Protein AF-A0A1Q4G4B8-F1 (afdb_monomer_lite)

pLDDT: mean 76.74, std 15.45, range [32.94, 90.69]

Sequence (91 aa):
MSLENNLNTDRQIKVGTVKWTAIQSVSTGMAHGVHFVFLKLHNPENYIQQFAPQVQQHLLENGIAISADQLSLDFNELKNLIESYYQRYQQ

Secondary structure (DSSP, 8-state):
-------------------GGGEEEEEEEEETTEEEEEEEESSTHHHHTTS-HHHHHHHHHH-EEEEGGGSSS-HHHHHHHHHHHHHHT--

Structure (mmCIF, N/CA/C/O backbone):
data_AF-A0A1Q4G4B8-F1
#
_entry.id   AF-A0A1Q4G4B8-F1
#
loop_
_atom_site.group_PDB
_atom_site.id
_atom_site.type_symbol
_atom_site.label_atom_id
_atom_site.label_alt_id
_atom_site.label_comp_id
_atom_site.label_asym_id
_atom_site.label_entity_id
_atom_site.label_seq_id
_atom_site.pdbx_PDB_ins_code
_atom_site.Cartn_x
_atom_site.Cartn_y
_atom_site.Cartn_z
_atom_site.occupancy
_atom_site.B_iso_or_equiv
_atom_site.auth_seq_id
_atom_site.auth_comp_id
_atom_site.auth_asym_id
_atom_site.auth_atom_id
_atom_site.pdbx_PDB_model_num
ATOM 1 N N . MET A 1 1 ? 37.023 12.530 -15.101 1.00 43.59 1 MET A N 1
ATOM 2 C CA . MET A 1 1 ? 35.682 13.063 -15.401 1.00 43.59 1 MET A CA 1
ATOM 3 C C . MET A 1 1 ? 35.194 12.331 -16.642 1.00 43.59 1 MET A C 1
ATOM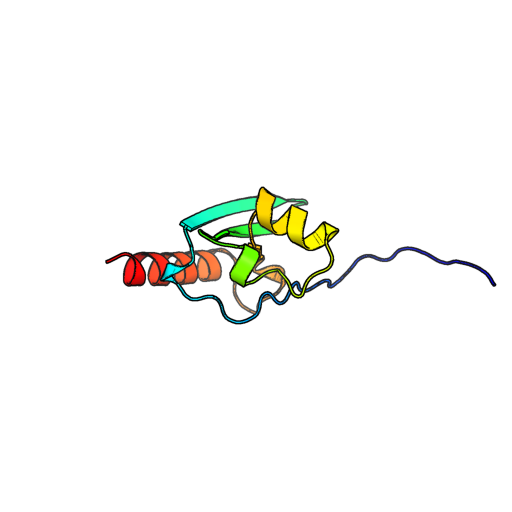 5 O O . MET A 1 1 ? 35.650 12.670 -17.718 1.00 43.59 1 MET A O 1
ATOM 9 N N . SER A 1 2 ? 34.380 11.289 -16.459 1.00 32.94 2 SER A N 1
ATOM 10 C CA . SER A 1 2 ? 33.547 10.657 -17.491 1.00 32.94 2 SER A CA 1
ATOM 11 C C . SER A 1 2 ? 32.365 10.006 -16.780 1.00 32.94 2 SER A C 1
ATOM 13 O O . SER A 1 2 ? 32.548 9.320 -15.777 1.00 32.94 2 SER A O 1
ATOM 15 N N . LEU A 1 3 ? 31.174 10.345 -17.263 1.00 42.41 3 LEU A N 1
ATOM 16 C CA . LEU A 1 3 ? 29.868 9.889 -16.813 1.00 42.41 3 LEU A CA 1
ATOM 17 C C . LEU A 1 3 ? 29.578 8.511 -17.409 1.00 42.41 3 LEU A C 1
ATOM 19 O O . LEU A 1 3 ? 29.551 8.388 -18.629 1.00 42.41 3 LEU A O 1
ATOM 23 N N . GLU A 1 4 ? 29.257 7.531 -16.572 1.00 34.41 4 GLU A N 1
ATOM 24 C CA . GLU A 1 4 ? 28.502 6.353 -16.997 1.00 34.41 4 GLU A CA 1
ATOM 25 C C . GLU A 1 4 ? 27.234 6.278 -16.145 1.00 34.41 4 GLU A C 1
ATOM 27 O O . GLU A 1 4 ? 27.257 5.987 -14.951 1.00 34.41 4 GLU A O 1
ATOM 32 N N . ASN A 1 5 ? 26.127 6.670 -16.774 1.00 44.22 5 ASN A N 1
ATOM 33 C CA . ASN A 1 5 ? 24.774 6.537 -16.257 1.00 44.22 5 ASN A CA 1
ATOM 34 C C . ASN A 1 5 ? 24.179 5.206 -16.727 1.00 44.22 5 ASN A C 1
ATOM 36 O O . ASN A 1 5 ? 24.423 4.781 -17.854 1.00 44.22 5 ASN A O 1
ATOM 40 N N . ASN A 1 6 ? 23.263 4.707 -15.896 1.00 42.00 6 ASN A N 1
ATOM 41 C CA . ASN A 1 6 ? 22.297 3.628 -16.112 1.00 42.00 6 ASN A CA 1
ATOM 42 C C . ASN A 1 6 ? 22.795 2.198 -15.910 1.00 42.00 6 ASN A C 1
ATOM 44 O O . ASN A 1 6 ? 23.243 1.556 -16.848 1.00 42.00 6 ASN A O 1
ATOM 48 N N . LEU A 1 7 ? 22.487 1.662 -14.726 1.00 39.75 7 LEU A N 1
ATOM 49 C CA . LEU A 1 7 ? 21.630 0.482 -14.617 1.00 39.75 7 LEU A CA 1
ATOM 50 C C . LEU A 1 7 ? 20.726 0.639 -13.382 1.00 39.75 7 LEU A C 1
ATOM 52 O O . LEU A 1 7 ? 21.160 0.839 -12.252 1.00 39.75 7 LEU A O 1
ATOM 56 N N . ASN A 1 8 ? 19.439 0.650 -13.690 1.00 46.34 8 ASN A N 1
ATOM 57 C CA . ASN A 1 8 ? 18.266 0.674 -12.838 1.00 46.34 8 ASN A CA 1
ATOM 58 C C . ASN A 1 8 ? 18.131 -0.658 -12.082 1.00 46.34 8 ASN A C 1
ATOM 60 O O . ASN A 1 8 ? 17.940 -1.657 -12.760 1.00 46.34 8 ASN A O 1
ATOM 64 N N . THR A 1 9 ? 18.184 -0.670 -10.744 1.00 39.22 9 THR A N 1
ATOM 65 C CA . THR A 1 9 ? 17.608 -1.726 -9.877 1.00 39.22 9 THR A CA 1
ATOM 66 C C . THR A 1 9 ? 17.702 -1.313 -8.399 1.00 39.22 9 THR A C 1
ATOM 68 O O . THR A 1 9 ? 18.728 -0.797 -7.968 1.00 39.22 9 THR A O 1
ATOM 71 N N . ASP A 1 10 ? 16.631 -1.550 -7.636 1.00 39.78 10 ASP A N 1
ATOM 72 C CA . ASP A 1 10 ? 16.524 -1.432 -6.167 1.00 39.78 10 ASP A CA 1
ATOM 73 C C . ASP A 1 10 ? 16.418 -0.045 -5.518 1.00 39.78 10 ASP A C 1
ATOM 75 O O . ASP A 1 10 ? 17.018 0.245 -4.482 1.00 39.78 10 ASP A O 1
ATOM 79 N N . ARG A 1 11 ? 15.500 0.796 -6.006 1.00 46.06 11 ARG A N 1
ATOM 80 C CA . ARG A 1 11 ? 14.875 1.780 -5.105 1.00 46.06 11 ARG A CA 1
ATOM 81 C C . ARG A 1 11 ? 13.723 1.123 -4.352 1.00 46.06 11 ARG A C 1
ATOM 83 O O . ARG A 1 11 ? 12.561 1.354 -4.665 1.00 46.06 11 ARG A O 1
ATOM 90 N N . GLN A 1 12 ? 14.050 0.311 -3.349 1.00 50.47 12 GLN A N 1
ATOM 91 C CA . GLN A 1 12 ? 13.090 -0.038 -2.303 1.00 50.47 12 GLN A CA 1
ATOM 92 C C . GLN A 1 12 ? 12.672 1.261 -1.599 1.00 50.47 12 GLN A C 1
ATOM 94 O O . GLN A 1 12 ? 13.415 1.824 -0.792 1.00 50.47 12 GLN A O 1
ATOM 99 N N . ILE A 1 13 ? 11.501 1.793 -1.951 1.00 56.19 13 ILE A N 1
ATOM 100 C CA . ILE A 1 13 ? 10.946 2.979 -1.297 1.00 56.19 13 ILE A CA 1
ATOM 101 C C . ILE A 1 13 ? 10.428 2.536 0.071 1.00 56.19 13 ILE A C 1
ATOM 103 O O . ILE A 1 13 ? 9.334 1.993 0.203 1.00 56.19 13 ILE A O 1
ATOM 107 N N . LYS A 1 14 ? 11.227 2.758 1.114 1.00 63.12 14 LYS A N 1
ATOM 108 C CA . LYS A 1 14 ? 10.829 2.462 2.491 1.00 63.12 14 LYS A CA 1
ATOM 109 C C . LYS A 1 14 ? 10.029 3.632 3.062 1.00 63.12 14 LYS A C 1
ATOM 111 O O . LYS A 1 14 ? 10.606 4.587 3.566 1.00 63.12 14 LYS A O 1
ATOM 116 N N . VAL A 1 15 ? 8.699 3.544 3.005 1.00 62.09 15 VAL A N 1
ATOM 117 C CA . VAL A 1 15 ? 7.757 4.557 3.549 1.00 62.09 15 VAL A CA 1
ATOM 118 C C . VAL A 1 15 ? 7.696 4.553 5.084 1.00 62.09 15 VAL A C 1
ATOM 120 O O . VAL A 1 15 ? 7.131 5.452 5.700 1.00 62.09 15 VAL A O 1
ATOM 123 N N . GLY A 1 16 ? 8.364 3.594 5.728 1.00 69.38 16 GLY A N 1
ATOM 124 C CA . GLY A 1 16 ? 8.306 3.408 7.175 1.00 69.38 16 GLY A CA 1
ATOM 125 C C . GLY A 1 16 ? 7.018 2.696 7.588 1.00 69.38 16 GLY A C 1
ATOM 126 O O . GLY A 1 16 ? 6.385 2.016 6.783 1.00 69.38 16 GLY A O 1
ATOM 127 N N . THR A 1 17 ? 6.648 2.812 8.861 1.00 78.88 17 THR A N 1
ATOM 128 C CA . THR A 1 17 ? 5.443 2.163 9.390 1.00 78.88 17 THR A CA 1
ATOM 129 C C . THR A 1 17 ? 4.212 3.011 9.095 1.00 78.88 17 THR A C 1
ATOM 131 O O . THR A 1 17 ? 4.105 4.142 9.566 1.00 78.88 17 THR A O 1
ATOM 134 N N . VAL A 1 18 ? 3.249 2.442 8.372 1.00 81.62 18 VAL A N 1
ATOM 135 C CA . VAL A 1 18 ? 1.952 3.070 8.093 1.00 81.62 18 VAL A CA 1
ATOM 136 C C . VAL A 1 18 ? 0.873 2.387 8.932 1.00 81.62 18 VAL A C 1
ATOM 138 O O . VAL A 1 18 ? 0.816 1.160 9.000 1.00 81.62 18 VAL A O 1
ATOM 141 N N . LYS A 1 19 ? 0.011 3.169 9.595 1.00 83.56 19 LYS A N 1
ATOM 142 C CA . LYS A 1 19 ? -1.154 2.619 10.308 1.00 83.56 19 LYS A CA 1
ATOM 143 C C . LYS A 1 19 ? -2.191 2.129 9.299 1.00 83.56 19 LYS A C 1
ATOM 145 O O . LYS A 1 19 ? -2.491 2.846 8.352 1.00 83.56 19 LYS A O 1
ATOM 150 N N . TRP A 1 20 ? -2.813 0.976 9.549 1.00 82.69 20 TRP A N 1
ATOM 151 C CA . TRP A 1 20 ? -3.869 0.432 8.680 1.00 82.69 20 TRP A CA 1
ATOM 152 C C . TRP A 1 20 ? -5.022 1.413 8.438 1.00 82.69 20 TRP A C 1
ATOM 154 O O . TRP A 1 20 ? -5.479 1.557 7.311 1.00 82.69 20 TRP A O 1
ATOM 164 N N . THR A 1 21 ? -5.421 2.169 9.462 1.00 86.19 21 THR A N 1
ATOM 165 C CA . THR A 1 21 ? -6.471 3.198 9.364 1.00 86.19 21 THR A CA 1
ATOM 166 C C . THR A 1 21 ? -6.087 4.412 8.513 1.00 86.19 21 THR A C 1
ATOM 168 O O . THR A 1 21 ? -6.945 5.220 8.176 1.00 86.19 21 THR A O 1
ATOM 171 N N . ALA A 1 22 ? -4.808 4.576 8.161 1.00 87.94 22 ALA A N 1
ATOM 172 C CA . ALA A 1 22 ? -4.367 5.632 7.254 1.00 87.94 22 ALA A CA 1
ATOM 173 C C . ALA A 1 22 ? -4.527 5.244 5.776 1.00 87.94 22 ALA A C 1
ATOM 175 O O . ALA A 1 22 ? -4.434 6.122 4.914 1.00 87.94 22 ALA A O 1
ATOM 176 N N . ILE A 1 23 ? -4.756 3.958 5.484 1.00 89.38 23 ILE A N 1
ATOM 177 C CA . ILE A 1 23 ? -4.983 3.450 4.132 1.00 89.38 23 ILE A CA 1
ATOM 178 C C . ILE A 1 23 ? -6.416 3.788 3.728 1.00 89.38 23 ILE A C 1
ATOM 180 O O . ILE A 1 23 ? -7.376 3.320 4.332 1.00 89.38 23 ILE A O 1
ATOM 184 N N . GLN A 1 24 ? -6.541 4.593 2.682 1.00 90.69 24 GLN A N 1
ATOM 185 C CA . GLN A 1 24 ? -7.804 4.951 2.055 1.00 90.69 24 GLN A CA 1
ATOM 186 C C . GLN A 1 24 ? -8.334 3.815 1.184 1.00 90.69 24 GLN A C 1
ATOM 188 O O . GLN A 1 24 ? -9.521 3.513 1.227 1.00 90.69 24 GLN A O 1
ATOM 193 N N . SER A 1 25 ? 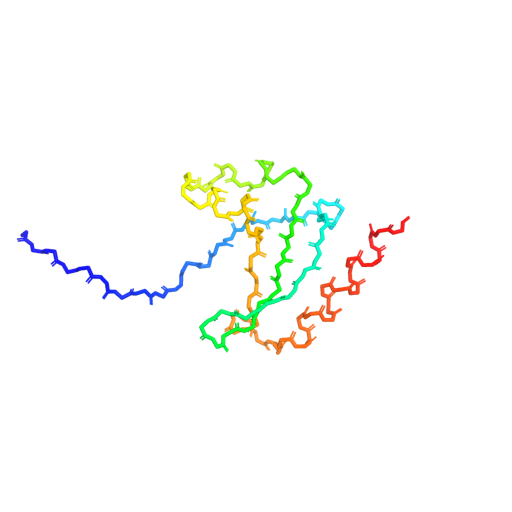-7.469 3.207 0.373 1.00 89.50 25 SER A N 1
ATOM 194 C CA . SER A 1 25 ? -7.868 2.137 -0.540 1.00 89.50 25 SER A CA 1
ATOM 195 C C . SER A 1 25 ? -6.702 1.225 -0.890 1.00 89.50 25 SER A C 1
ATOM 197 O O . SER A 1 25 ? -5.554 1.672 -0.971 1.00 89.50 25 SER A O 1
ATOM 199 N N . VAL A 1 26 ? -7.036 -0.028 -1.182 1.00 89.00 26 VAL A N 1
ATOM 200 C CA . VAL A 1 26 ? -6.134 -1.038 -1.736 1.00 89.00 26 VAL A CA 1
ATOM 201 C C . VAL A 1 26 ? -6.588 -1.349 -3.160 1.00 89.00 26 VAL A C 1
ATOM 203 O O . VAL A 1 26 ? -7.768 -1.611 -3.388 1.00 89.00 26 VAL A O 1
ATOM 206 N N . SER A 1 27 ? -5.671 -1.315 -4.121 1.00 88.56 27 SER A N 1
ATOM 207 C CA . SER A 1 27 ? -5.932 -1.716 -5.506 1.00 88.56 27 SER A CA 1
ATOM 208 C C . SER A 1 27 ? -4.796 -2.577 -6.053 1.00 88.56 27 SER A C 1
ATOM 210 O O . SER A 1 27 ? -3.754 -2.734 -5.420 1.00 88.56 27 SER A O 1
ATOM 212 N N . THR A 1 28 ? -5.005 -3.183 -7.221 1.00 88.06 28 THR A N 1
ATOM 213 C CA . THR A 1 28 ? -3.993 -4.011 -7.889 1.00 88.06 28 THR A CA 1
ATOM 214 C C . THR A 1 28 ? -3.768 -3.523 -9.313 1.00 88.06 28 THR A C 1
ATOM 216 O O . THR A 1 28 ? -4.666 -2.940 -9.923 1.00 88.06 28 THR A O 1
ATOM 219 N N . GLY A 1 29 ? -2.569 -3.749 -9.842 1.00 85.12 29 GLY A N 1
ATOM 220 C CA . GLY A 1 29 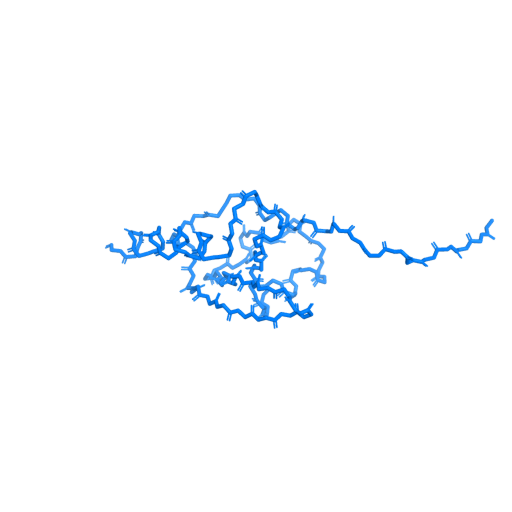? -2.231 -3.411 -11.221 1.00 85.12 29 GLY A CA 1
ATOM 221 C C . GLY A 1 29 ? -0.971 -4.121 -11.698 1.00 85.12 29 GLY A C 1
ATOM 222 O O . GLY A 1 29 ? -0.269 -4.759 -10.916 1.00 85.12 29 GLY A O 1
ATOM 223 N N . MET A 1 30 ? -0.698 -4.015 -12.996 1.00 84.62 30 MET A N 1
ATOM 224 C CA . MET A 1 30 ? 0.461 -4.628 -13.639 1.00 84.62 30 MET A CA 1
ATOM 225 C C . MET A 1 30 ? 1.283 -3.549 -14.341 1.00 84.62 30 MET A C 1
ATOM 227 O O . MET A 1 30 ? 0.734 -2.748 -15.098 1.00 84.62 30 MET A O 1
ATOM 231 N N . ALA A 1 31 ? 2.595 -3.549 -14.122 1.00 78.38 31 ALA A N 1
ATOM 232 C CA . ALA A 1 31 ? 3.532 -2.680 -14.826 1.00 78.38 31 ALA A CA 1
ATOM 233 C C . ALA A 1 31 ? 4.772 -3.483 -15.223 1.00 78.38 31 ALA A C 1
ATOM 235 O O . ALA A 1 31 ? 5.351 -4.183 -14.399 1.00 78.38 31 ALA A O 1
ATOM 236 N N . HIS A 1 32 ? 5.167 -3.402 -16.498 1.00 82.44 32 HIS A N 1
ATOM 237 C CA . HIS A 1 32 ? 6.328 -4.124 -17.040 1.00 82.44 32 HIS A CA 1
ATOM 238 C C . HIS A 1 32 ? 6.333 -5.642 -16.748 1.00 82.44 32 HIS A C 1
ATOM 240 O O . HIS A 1 32 ? 7.387 -6.230 -16.537 1.00 82.44 32 HIS A O 1
ATOM 246 N N . GLY A 1 33 ? 5.155 -6.280 -16.729 1.00 81.25 33 GLY A N 1
ATOM 247 C CA . GLY A 1 33 ? 5.006 -7.715 -16.439 1.00 81.25 33 GLY A CA 1
ATOM 248 C C . GLY A 1 33 ? 5.034 -8.083 -14.951 1.00 81.25 33 GLY A C 1
ATOM 249 O O . GLY A 1 33 ? 4.842 -9.248 -14.622 1.00 81.25 33 GLY A O 1
ATOM 250 N N . VAL A 1 34 ? 5.211 -7.105 -14.060 1.00 81.56 34 VAL A N 1
ATOM 251 C CA . VAL A 1 34 ? 5.223 -7.294 -12.606 1.00 81.56 34 VAL A CA 1
ATOM 252 C C . VAL A 1 34 ? 3.874 -6.884 -12.021 1.00 81.56 34 VAL A C 1
ATOM 254 O O . VAL A 1 34 ? 3.309 -5.849 -12.390 1.00 81.56 34 VAL A O 1
ATOM 257 N N . HIS A 1 35 ? 3.347 -7.705 -11.113 1.00 82.69 35 HIS A N 1
ATOM 258 C CA . HIS A 1 35 ? 2.115 -7.427 -10.381 1.00 82.69 35 HIS A CA 1
ATOM 259 C C . HIS A 1 35 ? 2.393 -6.585 -9.133 1.00 82.69 35 HIS A C 1
ATOM 261 O O . HIS A 1 35 ? 3.315 -6.865 -8.367 1.00 82.69 35 HIS A O 1
ATOM 267 N N . PHE A 1 36 ? 1.545 -5.588 -8.898 1.00 84.56 36 PHE A N 1
ATOM 268 C CA . PHE A 1 36 ? 1.651 -4.676 -7.768 1.00 84.56 36 PHE A CA 1
ATOM 269 C C . PHE A 1 36 ? 0.334 -4.578 -7.004 1.00 84.56 36 PHE A C 1
ATOM 271 O O . PHE A 1 36 ? -0.752 -4.562 -7.592 1.00 84.56 36 PHE A O 1
ATOM 278 N N . VAL A 1 37 ? 0.452 -4.455 -5.684 1.00 86.56 37 VAL A N 1
ATOM 279 C CA . VAL A 1 37 ? -0.596 -3.938 -4.804 1.00 86.56 37 VAL A CA 1
ATOM 280 C C . VAL A 1 37 ? -0.300 -2.464 -4.550 1.00 86.56 37 VAL A C 1
ATOM 282 O O . VAL A 1 37 ? 0.803 -2.115 -4.132 1.00 86.56 37 VAL A O 1
ATOM 285 N N . PHE A 1 38 ? -1.276 -1.599 -4.802 1.00 87.56 38 PHE A N 1
ATOM 286 C CA . PHE A 1 38 ? -1.174 -0.162 -4.585 1.00 87.56 38 PHE A CA 1
ATOM 287 C C . PHE A 1 38 ? -1.971 0.238 -3.345 1.00 87.56 38 PHE A C 1
ATOM 289 O O . PHE A 1 38 ? -3.157 -0.076 -3.223 1.00 87.56 38 PHE A O 1
ATOM 296 N N . LEU A 1 39 ? -1.318 0.951 -2.428 1.00 89.25 39 LEU A N 1
ATOM 297 C CA . LEU A 1 39 ? -1.923 1.488 -1.213 1.00 89.25 39 LEU A CA 1
ATOM 298 C C . LEU A 1 39 ? -2.048 3.005 -1.329 1.00 89.25 39 LEU A C 1
ATOM 300 O O . LEU A 1 39 ? -1.043 3.720 -1.341 1.00 89.25 39 LEU A O 1
ATOM 304 N N . LYS A 1 40 ? -3.281 3.511 -1.373 1.00 90.38 40 LYS A N 1
ATOM 305 C CA . LYS A 1 40 ? -3.547 4.952 -1.311 1.00 90.38 40 LYS A CA 1
ATOM 306 C C . LYS A 1 40 ? -3.794 5.358 0.133 1.00 90.38 40 LYS A C 1
ATOM 308 O O . LYS A 1 40 ? -4.524 4.668 0.839 1.00 90.38 40 LYS A O 1
ATOM 313 N N . LEU A 1 41 ? -3.200 6.463 0.575 1.00 89.88 41 LEU A N 1
ATOM 314 C CA . LEU A 1 41 ? -3.362 6.978 1.937 1.00 89.88 41 LEU A CA 1
ATOM 315 C C . LEU A 1 41 ? -4.317 8.175 1.960 1.00 89.88 41 LEU A C 1
ATOM 317 O O . LEU A 1 41 ? -4.377 8.923 0.990 1.00 89.88 41 LEU A O 1
ATOM 321 N N . HIS A 1 42 ? -5.013 8.382 3.081 1.00 88.31 42 HIS A N 1
ATOM 322 C CA . HIS A 1 42 ? -5.878 9.554 3.274 1.00 88.31 42 HIS A CA 1
ATOM 323 C C . HIS A 1 42 ? -5.092 10.870 3.360 1.00 88.31 42 HIS A C 1
ATOM 325 O O . HIS A 1 42 ? -5.477 11.849 2.736 1.00 88.31 42 HIS A O 1
ATOM 331 N N . ASN A 1 43 ? -4.002 10.875 4.136 1.00 87.31 43 ASN A N 1
ATOM 332 C CA . ASN A 1 43 ? -3.135 12.037 4.378 1.00 87.31 43 ASN A CA 1
ATOM 333 C C . ASN A 1 43 ? -1.670 11.625 4.121 1.00 87.31 43 ASN A C 1
ATOM 335 O O . ASN A 1 43 ? -0.907 11.415 5.076 1.00 87.31 43 ASN A O 1
ATOM 339 N N . PRO A 1 44 ? -1.302 11.354 2.855 1.00 85.25 44 PRO A N 1
ATOM 340 C CA . PRO A 1 44 ? 0.012 10.828 2.475 1.00 85.25 44 PRO A CA 1
ATOM 341 C C . PRO A 1 44 ? 1.178 11.731 2.901 1.00 85.25 44 PRO A C 1
ATOM 343 O O . PRO A 1 44 ? 2.246 11.221 3.239 1.00 85.25 44 PRO A O 1
ATOM 346 N N . GLU A 1 45 ? 0.976 13.045 2.973 1.00 85.75 45 GLU A N 1
ATOM 347 C CA . GLU A 1 45 ? 1.951 14.040 3.430 1.00 85.75 45 GLU A CA 1
ATOM 348 C C . GLU A 1 45 ? 2.548 13.721 4.808 1.00 85.75 45 GLU A C 1
ATOM 350 O O . GLU A 1 45 ? 3.720 14.003 5.040 1.00 85.75 45 GLU A O 1
ATOM 355 N N . ASN A 1 46 ? 1.807 13.039 5.686 1.00 86.19 46 ASN A N 1
ATOM 356 C CA . ASN A 1 46 ? 2.299 12.634 7.007 1.00 86.19 46 ASN A CA 1
ATOM 357 C C . ASN A 1 46 ? 3.381 11.540 6.957 1.00 86.19 46 ASN A C 1
ATOM 359 O O . ASN A 1 46 ? 4.049 11.296 7.959 1.00 86.19 46 ASN A O 1
ATOM 363 N N . TYR A 1 47 ? 3.545 10.863 5.817 1.00 82.38 47 TYR A N 1
ATOM 364 C CA . TYR A 1 47 ? 4.424 9.699 5.660 1.00 82.38 47 TYR A CA 1
ATOM 365 C C . TYR A 1 47 ? 5.545 9.924 4.639 1.00 82.38 47 TYR A C 1
ATOM 367 O O . TYR A 1 47 ? 6.585 9.260 4.692 1.00 82.38 47 TYR A O 1
ATOM 375 N N . ILE A 1 48 ? 5.352 10.858 3.703 1.00 84.69 48 ILE A N 1
ATOM 376 C CA . ILE A 1 48 ? 6.222 10.994 2.528 1.00 84.69 48 ILE A CA 1
ATOM 377 C C . ILE A 1 48 ? 7.220 12.155 2.599 1.00 84.69 48 ILE A C 1
ATOM 379 O O . ILE A 1 48 ? 8.088 12.243 1.735 1.00 84.69 48 ILE A O 1
ATOM 383 N N . GLN A 1 49 ? 7.151 13.024 3.614 1.00 83.69 49 GLN A N 1
ATOM 384 C CA . GLN A 1 49 ? 8.021 14.210 3.727 1.00 83.69 49 GLN A CA 1
ATOM 385 C C . GLN A 1 49 ? 9.523 13.896 3.696 1.00 83.69 49 GLN A C 1
ATOM 387 O O . GLN A 1 49 ? 10.319 14.719 3.256 1.00 83.69 49 GLN A O 1
ATOM 392 N N . GLN A 1 50 ? 9.908 12.697 4.130 1.00 83.06 50 GLN A N 1
ATOM 393 C CA . GLN A 1 50 ? 11.291 12.215 4.110 1.00 83.06 50 GLN A CA 1
ATOM 394 C C . GLN A 1 50 ? 11.843 11.933 2.700 1.00 83.06 50 GLN A C 1
ATOM 396 O O . GLN A 1 50 ? 13.049 11.759 2.539 1.00 83.06 50 GLN A O 1
ATOM 401 N N . PHE A 1 51 ? 10.989 11.858 1.676 1.00 82.75 51 PHE A N 1
ATOM 402 C CA . PHE A 1 51 ? 11.405 11.543 0.312 1.00 82.75 51 PHE A CA 1
ATOM 403 C C . PHE A 1 51 ? 11.736 12.785 -0.508 1.00 82.75 51 PHE A C 1
ATOM 405 O O . PHE A 1 51 ? 11.280 13.888 -0.224 1.00 82.75 51 PHE A O 1
ATOM 412 N N . ALA A 1 52 ? 12.485 12.595 -1.594 1.00 86.19 52 ALA A N 1
ATOM 413 C CA . ALA A 1 52 ? 12.704 13.648 -2.579 1.00 86.19 52 ALA A CA 1
ATOM 414 C C . ALA A 1 52 ? 11.372 14.085 -3.235 1.00 86.19 52 ALA A C 1
ATOM 416 O O . ALA A 1 52 ? 10.503 13.234 -3.444 1.00 86.19 52 ALA A O 1
ATOM 417 N N . PRO A 1 53 ? 11.217 15.360 -3.649 1.00 86.19 53 PRO A N 1
ATOM 418 C CA . PRO A 1 53 ? 9.956 15.892 -4.188 1.00 86.19 53 PRO A CA 1
ATOM 419 C C . PRO A 1 53 ? 9.353 15.081 -5.345 1.00 86.19 53 PRO A C 1
ATOM 421 O O . PRO A 1 53 ? 8.144 14.895 -5.414 1.00 86.19 53 PRO A O 1
ATOM 424 N N . GLN A 1 54 ? 10.201 14.535 -6.219 1.00 82.56 54 GLN A N 1
ATOM 425 C CA . GLN A 1 54 ? 9.781 13.697 -7.350 1.00 82.56 54 GLN A CA 1
ATOM 426 C C . GLN A 1 54 ? 9.125 12.387 -6.885 1.00 82.56 54 GLN A C 1
ATOM 428 O O . GLN A 1 54 ? 8.139 11.933 -7.456 1.00 82.56 54 GLN A O 1
ATOM 433 N N . VAL A 1 55 ? 9.653 11.787 -5.814 1.00 82.00 55 VAL A N 1
ATOM 434 C CA . VAL A 1 55 ? 9.088 10.575 -5.207 1.00 82.00 55 VAL A CA 1
ATOM 435 C C . VAL A 1 55 ? 7.812 10.915 -4.443 1.00 82.00 55 VAL A C 1
ATOM 437 O O . VAL A 1 55 ? 6.850 10.158 -4.506 1.00 82.00 55 VAL A O 1
ATOM 440 N N . GLN A 1 56 ? 7.769 12.071 -3.772 1.00 85.38 56 GLN A N 1
ATOM 441 C CA . GLN A 1 56 ? 6.553 12.545 -3.111 1.00 85.38 56 GLN A CA 1
ATOM 442 C C . GLN A 1 56 ? 5.402 12.697 -4.112 1.00 85.38 56 GLN A C 1
ATOM 444 O O . GLN A 1 56 ? 4.334 12.145 -3.874 1.00 85.38 56 GLN A O 1
ATOM 449 N N . GLN A 1 57 ? 5.628 13.366 -5.249 1.00 84.56 57 GLN A N 1
ATOM 450 C CA . GLN A 1 57 ? 4.621 13.495 -6.311 1.00 84.56 57 GLN A CA 1
ATOM 451 C C . GLN A 1 57 ? 4.126 12.133 -6.796 1.00 84.56 57 GLN A C 1
ATOM 453 O O . GLN A 1 57 ? 2.921 11.907 -6.854 1.00 84.56 57 GLN A O 1
ATOM 458 N N . HIS A 1 58 ? 5.039 11.192 -7.046 1.00 82.56 58 HIS A N 1
ATOM 459 C CA . HIS A 1 58 ? 4.651 9.853 -7.476 1.00 82.56 58 HIS A CA 1
ATOM 460 C C . HIS A 1 58 ? 3.762 9.133 -6.447 1.00 82.56 58 HIS A C 1
ATOM 462 O O . HIS A 1 58 ? 2.749 8.549 -6.830 1.00 82.56 58 HIS A O 1
ATOM 468 N N . LEU A 1 59 ? 4.103 9.204 -5.154 1.00 83.81 59 LEU A N 1
ATOM 469 C CA . LEU A 1 59 ? 3.323 8.599 -4.066 1.00 83.81 59 LEU A CA 1
ATOM 470 C C . LEU A 1 59 ? 1.960 9.284 -3.866 1.00 83.81 59 LEU A C 1
ATOM 472 O O . LEU A 1 59 ? 0.993 8.615 -3.507 1.00 83.81 59 LEU A O 1
ATOM 476 N N . LEU A 1 60 ? 1.869 10.595 -4.107 1.00 85.88 60 LEU A N 1
ATOM 477 C CA . LEU A 1 60 ? 0.613 11.350 -4.054 1.00 85.88 60 LEU A CA 1
ATOM 478 C C . LEU A 1 60 ? -0.341 10.950 -5.185 1.00 85.88 60 LEU A C 1
ATOM 480 O O . LEU A 1 60 ? -1.538 10.780 -4.958 1.00 85.88 60 LEU A O 1
ATOM 484 N N . GLU A 1 61 ? 0.189 10.792 -6.395 1.00 83.56 61 GLU A N 1
ATOM 485 C CA . GLU A 1 61 ? -0.597 10.468 -7.587 1.00 83.56 61 GLU A CA 1
ATOM 486 C C . GLU A 1 61 ? -1.002 8.990 -7.631 1.00 83.56 61 GLU A C 1
ATOM 488 O O . GLU A 1 61 ? -2.157 8.669 -7.916 1.00 83.56 61 GLU A O 1
ATOM 493 N N . ASN A 1 62 ? -0.064 8.091 -7.321 1.00 79.56 62 ASN A N 1
ATOM 494 C CA . ASN A 1 62 ? -0.186 6.659 -7.610 1.00 79.56 62 ASN A CA 1
ATOM 495 C C . ASN A 1 62 ? -0.286 5.780 -6.352 1.00 79.56 62 ASN A C 1
ATOM 497 O O . ASN A 1 62 ? -0.612 4.598 -6.452 1.00 79.56 62 ASN A O 1
ATOM 501 N N . GLY A 1 63 ? -0.038 6.339 -5.165 1.00 83.81 63 GLY A N 1
ATOM 502 C CA . GLY A 1 63 ? 0.046 5.579 -3.920 1.00 83.81 63 GLY A CA 1
ATOM 503 C C . GLY A 1 63 ? 1.359 4.806 -3.772 1.00 83.81 63 GLY A C 1
ATOM 504 O O . GLY A 1 63 ? 2.310 4.973 -4.534 1.00 83.81 63 GLY A O 1
ATOM 505 N N . ILE A 1 64 ? 1.423 3.961 -2.745 1.00 86.25 64 ILE A N 1
ATOM 506 C CA . ILE A 1 64 ? 2.581 3.112 -2.451 1.00 86.25 64 ILE A CA 1
ATOM 507 C C . ILE A 1 64 ? 2.423 1.800 -3.217 1.00 86.25 64 ILE A C 1
ATOM 509 O O . ILE A 1 64 ? 1.475 1.061 -2.959 1.00 86.25 64 ILE A O 1
ATOM 513 N N . ALA A 1 65 ? 3.349 1.496 -4.124 1.00 84.00 65 ALA A N 1
ATOM 514 C CA . ALA A 1 65 ? 3.366 0.240 -4.867 1.00 84.00 65 ALA A CA 1
ATOM 515 C C . ALA A 1 65 ? 4.190 -0.826 -4.131 1.00 84.00 65 ALA A C 1
ATOM 517 O O . ALA A 1 65 ? 5.329 -0.572 -3.737 1.00 84.00 65 ALA A O 1
ATOM 518 N N . ILE A 1 66 ? 3.630 -2.025 -3.974 1.00 81.50 66 ILE A N 1
ATOM 519 C CA . ILE A 1 66 ? 4.289 -3.180 -3.358 1.00 81.50 66 ILE A CA 1
ATOM 520 C C . ILE A 1 66 ? 4.226 -4.345 -4.343 1.00 81.50 66 ILE A C 1
ATOM 522 O O . ILE A 1 66 ? 3.135 -4.752 -4.743 1.00 81.50 66 ILE A O 1
ATOM 526 N N . SER A 1 67 ? 5.386 -4.877 -4.728 1.00 78.94 67 SER A N 1
ATOM 527 C CA . SER A 1 67 ? 5.488 -6.102 -5.527 1.00 78.94 67 SER A CA 1
ATOM 528 C C . SER A 1 67 ? 5.905 -7.279 -4.651 1.00 78.94 67 SER A C 1
ATOM 530 O O . SER A 1 67 ? 6.725 -7.135 -3.742 1.00 78.94 67 SER A O 1
ATOM 532 N N . ALA A 1 68 ? 5.354 -8.449 -4.964 1.00 70.25 68 ALA A N 1
ATOM 533 C CA . ALA A 1 68 ? 5.763 -9.714 -4.372 1.00 70.25 68 ALA A CA 1
ATOM 534 C C . ALA A 1 68 ? 7.158 -10.160 -4.830 1.00 70.25 68 ALA A C 1
ATOM 536 O O . ALA A 1 68 ? 7.827 -10.851 -4.080 1.00 70.25 68 ALA A O 1
ATOM 537 N N . ASP A 1 69 ? 7.663 -9.683 -5.973 1.00 70.31 69 ASP A N 1
ATOM 538 C CA . ASP A 1 69 ? 9.024 -10.002 -6.438 1.00 70.31 69 ASP A CA 1
ATOM 539 C C . ASP A 1 69 ? 10.114 -9.475 -5.484 1.00 70.31 69 ASP A C 1
ATOM 541 O O . ASP A 1 69 ? 11.272 -9.882 -5.557 1.00 70.31 69 ASP A O 1
ATOM 545 N N . GLN A 1 70 ? 9.751 -8.563 -4.574 1.00 63.47 70 GLN A N 1
ATOM 546 C CA . GLN A 1 70 ? 10.628 -8.028 -3.528 1.00 63.47 70 GLN A CA 1
ATOM 547 C C . GLN A 1 70 ? 10.481 -8.756 -2.180 1.00 63.47 70 GLN A C 1
ATOM 549 O O . GLN A 1 70 ? 11.134 -8.380 -1.205 1.00 63.47 70 GLN A O 1
ATOM 554 N N . LEU A 1 71 ? 9.620 -9.772 -2.099 1.00 64.00 71 LEU A N 1
ATOM 555 C CA . LEU A 1 71 ? 9.289 -10.519 -0.889 1.00 64.00 71 LEU A CA 1
ATOM 556 C C . LEU A 1 71 ? 9.443 -12.026 -1.150 1.00 64.00 71 LEU A C 1
ATOM 558 O O . LEU A 1 71 ? 9.268 -12.504 -2.261 1.00 64.00 71 LEU A O 1
ATOM 562 N N . SER A 1 72 ? 9.737 -12.817 -0.117 1.00 69.25 72 SER A N 1
ATOM 563 C CA . SER A 1 72 ? 9.832 -14.285 -0.244 1.00 69.25 72 SER A CA 1
ATOM 564 C C . SER A 1 72 ? 8.464 -14.991 -0.326 1.00 69.25 72 SER A C 1
ATOM 566 O O . SER A 1 72 ? 8.363 -16.152 0.060 1.00 69.25 72 SER A O 1
ATOM 568 N N . LEU A 1 73 ? 7.413 -14.289 -0.752 1.00 76.06 73 LEU A N 1
ATOM 569 C CA . LEU A 1 73 ? 6.024 -14.756 -0.791 1.00 76.06 73 LEU A CA 1
ATOM 570 C C . LEU A 1 73 ? 5.383 -14.365 -2.123 1.00 76.06 73 LEU A C 1
ATOM 572 O O . LEU A 1 73 ? 5.763 -13.348 -2.701 1.00 76.06 73 LEU A O 1
ATOM 576 N N . ASP A 1 74 ? 4.433 -15.154 -2.623 1.00 84.38 74 ASP A N 1
ATOM 577 C CA . ASP A 1 74 ? 3.846 -14.897 -3.941 1.00 84.38 74 ASP A CA 1
ATOM 578 C C . ASP A 1 74 ? 2.812 -13.753 -3.935 1.00 84.38 74 ASP A C 1
ATOM 580 O O . ASP A 1 74 ? 2.330 -13.295 -2.897 1.00 84.38 74 ASP A O 1
ATOM 584 N N . PHE A 1 75 ? 2.454 -13.259 -5.123 1.00 81.06 75 PHE A N 1
ATOM 585 C CA . PHE A 1 75 ? 1.544 -12.119 -5.259 1.00 81.06 75 PHE A CA 1
ATOM 586 C C . PHE A 1 75 ? 0.155 -12.348 -4.649 1.00 81.06 75 PHE A C 1
ATOM 588 O O . PHE A 1 75 ? -0.420 -11.423 -4.070 1.00 81.06 75 PHE A O 1
ATOM 595 N N . ASN A 1 76 ? -0.396 -13.556 -4.764 1.00 84.19 76 ASN A N 1
ATOM 596 C CA . ASN A 1 76 ? -1.722 -13.846 -4.231 1.00 84.19 76 ASN A CA 1
ATOM 597 C C . ASN A 1 76 ? -1.685 -13.904 -2.702 1.00 84.19 76 ASN A C 1
ATOM 599 O O . ASN A 1 76 ? -2.592 -13.380 -2.054 1.00 84.19 76 ASN A O 1
ATOM 603 N N . GLU A 1 77 ? -0.626 -14.471 -2.123 1.00 83.38 77 GLU A N 1
ATOM 604 C CA . GLU A 1 77 ? -0.395 -14.438 -0.677 1.00 83.38 77 GLU A CA 1
ATOM 605 C C . GLU A 1 77 ? -0.272 -13.000 -0.158 1.00 83.38 77 GLU A C 1
ATOM 607 O O . GLU A 1 77 ? -0.947 -12.636 0.811 1.00 83.38 77 GLU A O 1
ATOM 612 N N . LEU A 1 78 ? 0.508 -12.150 -0.839 1.00 84.25 78 LEU A N 1
ATOM 613 C CA . LEU A 1 78 ? 0.659 -10.733 -0.491 1.00 84.25 78 LEU A CA 1
ATOM 614 C C . LEU A 1 78 ? -0.690 -10.012 -0.487 1.00 84.25 78 LEU A C 1
ATOM 616 O O . LEU A 1 78 ? -1.051 -9.341 0.484 1.00 84.25 78 LEU A O 1
ATOM 620 N N . LYS A 1 79 ? -1.432 -10.149 -1.588 1.00 86.00 79 LYS A N 1
ATOM 621 C CA . LYS A 1 79 ? -2.739 -9.526 -1.771 1.00 86.00 79 LYS A CA 1
ATOM 622 C C . LYS A 1 79 ? -3.696 -9.944 -0.654 1.00 86.00 79 LYS A C 1
ATOM 624 O O . LYS A 1 79 ? -4.271 -9.077 0.001 1.00 86.00 79 LYS A O 1
ATOM 629 N N . ASN A 1 80 ? -3.822 -11.246 -0.400 1.00 87.50 80 ASN A N 1
ATOM 630 C CA . ASN A 1 80 ? -4.750 -11.781 0.596 1.00 87.50 80 ASN A CA 1
ATOM 631 C C . ASN A 1 80 ? -4.416 -11.301 2.015 1.00 87.50 80 ASN A C 1
ATOM 633 O O . ASN A 1 80 ? -5.326 -10.995 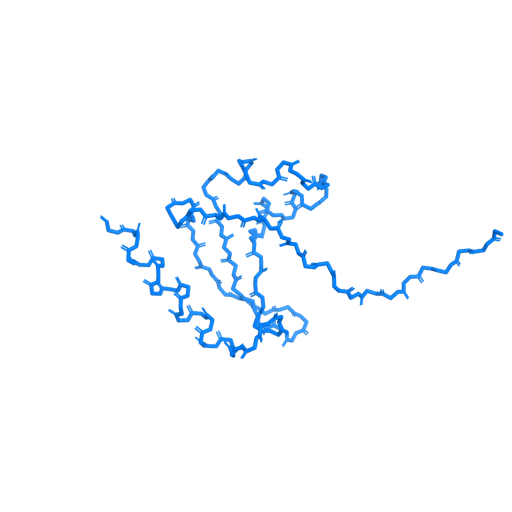2.790 1.00 87.50 80 ASN A O 1
ATOM 637 N N . LEU A 1 81 ? -3.128 -11.204 2.362 1.00 86.06 81 LEU A N 1
ATOM 638 C CA . LEU A 1 81 ? -2.694 -10.659 3.648 1.00 86.06 81 LEU A CA 1
ATOM 639 C C . LEU A 1 81 ? -3.086 -9.186 3.785 1.00 86.06 81 LEU A C 1
ATOM 641 O O . LEU A 1 81 ? -3.699 -8.809 4.783 1.00 86.06 81 LEU A O 1
ATOM 645 N N . ILE A 1 82 ? -2.785 -8.361 2.780 1.00 85.75 82 ILE A N 1
ATOM 646 C CA . ILE A 1 82 ? -3.134 -6.936 2.800 1.00 85.75 82 ILE A CA 1
ATOM 647 C C . ILE A 1 82 ? -4.652 -6.751 2.896 1.00 85.75 82 ILE A C 1
ATOM 649 O O . ILE A 1 82 ? -5.112 -5.972 3.728 1.00 85.75 82 ILE A O 1
ATOM 653 N N . GLU A 1 83 ? -5.432 -7.477 2.095 1.00 86.62 83 GLU A N 1
ATOM 654 C CA . GLU A 1 83 ? -6.896 -7.390 2.097 1.00 86.62 83 GLU A CA 1
ATOM 655 C C . GLU A 1 83 ? -7.491 -7.814 3.446 1.00 86.62 83 GLU A C 1
ATOM 657 O O . GLU A 1 83 ? -8.327 -7.098 3.999 1.00 86.62 83 GLU A O 1
ATOM 662 N N . SER A 1 84 ? -7.016 -8.923 4.021 1.00 87.06 84 SER A N 1
ATOM 663 C CA . SER A 1 84 ? -7.500 -9.431 5.313 1.00 87.06 84 SER A CA 1
ATOM 664 C C . SER A 1 84 ? -7.252 -8.439 6.449 1.00 87.06 84 SER A C 1
ATOM 666 O O . SER A 1 84 ? -8.128 -8.193 7.281 1.00 87.06 84 SER A O 1
ATOM 668 N N . TYR A 1 85 ? -6.056 -7.847 6.490 1.00 85.38 85 TYR A N 1
ATOM 669 C CA . TYR A 1 85 ? -5.728 -6.836 7.489 1.00 85.38 85 TYR A CA 1
ATOM 670 C C . TYR A 1 85 ? -6.501 -5.538 7.245 1.00 85.38 85 TYR A C 1
ATOM 672 O O . TYR A 1 85 ? -7.064 -4.988 8.188 1.00 85.38 85 TYR A O 1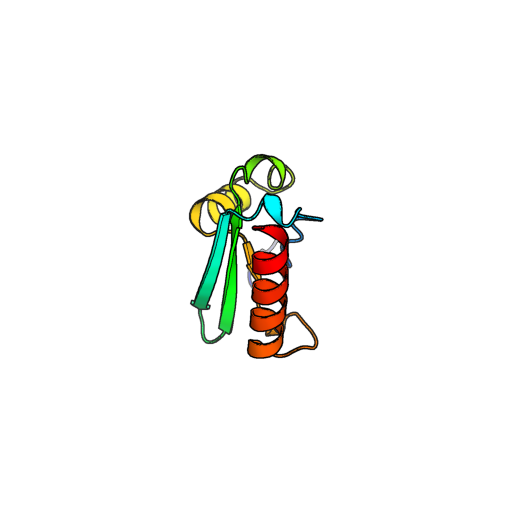
ATOM 680 N N . TYR A 1 86 ? -6.596 -5.072 6.000 1.00 85.88 86 TYR A N 1
ATOM 681 C CA . TYR A 1 86 ? -7.357 -3.871 5.666 1.00 85.88 86 TYR A CA 1
ATOM 682 C C . TYR A 1 86 ? -8.822 -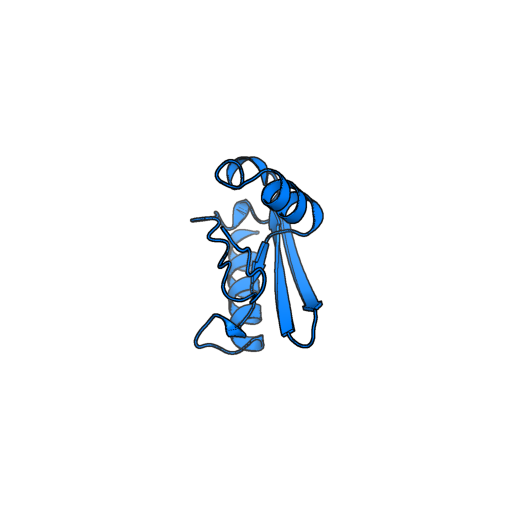3.984 6.111 1.00 85.88 86 TYR A C 1
ATOM 684 O O . TYR A 1 86 ? -9.306 -3.106 6.820 1.00 85.88 86 TYR A O 1
ATOM 692 N N . GLN A 1 87 ? -9.497 -5.094 5.802 1.00 86.25 87 GLN A N 1
ATOM 693 C CA . GLN A 1 87 ? -10.881 -5.333 6.229 1.00 86.25 87 GLN A CA 1
ATOM 694 C C . GLN A 1 87 ? -11.034 -5.348 7.753 1.00 86.25 87 GLN A C 1
ATOM 696 O O . GLN A 1 87 ? -11.974 -4.763 8.288 1.00 86.25 87 GLN A O 1
ATOM 701 N N . ARG A 1 88 ? -10.096 -5.981 8.467 1.00 87.44 88 ARG A N 1
ATOM 702 C CA . ARG A 1 88 ? -10.127 -6.079 9.932 1.00 87.44 88 ARG A CA 1
ATOM 703 C C . ARG A 1 88 ? -10.070 -4.720 10.633 1.00 87.44 88 ARG A C 1
ATOM 705 O O . ARG A 1 88 ? -10.646 -4.582 11.704 1.00 87.44 88 ARG A O 1
ATOM 712 N N . TYR A 1 89 ? -9.355 -3.752 10.064 1.00 81.62 89 TYR A N 1
ATOM 713 C CA . TYR A 1 89 ? -9.141 -2.426 10.660 1.00 81.62 89 TYR A CA 1
ATOM 714 C C . TYR A 1 89 ? -10.061 -1.331 10.090 1.00 81.62 89 TYR A C 1
ATOM 716 O O . TYR A 1 89 ? -9.879 -0.160 10.422 1.00 81.62 89 TYR A O 1
ATOM 724 N N . GLN A 1 90 ? -11.015 -1.697 9.230 1.00 71.88 90 GLN A N 1
ATOM 725 C CA . GLN A 1 90 ? -12.069 -0.812 8.715 1.00 71.88 90 GLN A CA 1
ATOM 726 C C . GLN A 1 90 ? -13.404 -0.963 9.478 1.00 71.88 90 GLN A C 1
ATOM 728 O O . GLN A 1 90 ? -14.334 -0.208 9.201 1.00 71.88 90 GLN A O 1
ATOM 733 N N . GLN A 1 91 ? -13.505 -1.922 10.412 1.00 57.31 91 GLN A N 1
ATOM 734 C CA . GLN A 1 91 ? -14.611 -2.025 11.380 1.00 57.31 91 GLN A CA 1
ATOM 735 C C . GLN A 1 91 ? -14.368 -1.128 12.593 1.00 57.31 91 GLN A C 1
ATOM 737 O O . GLN A 1 91 ? -15.367 -0.578 13.106 1.00 57.31 91 GLN A O 1
#

Foldseek 3Di:
DDDDDDDDDDPPPCLDDDDLVQFPDWDWDDDPNFIWIFTQGPCSVVRDVPDDPVVSVCCNVTNDIDTCVVPPDHPVVVVVVSVVVSVVVVD

Radius of gyration: 14.97 Å; chains: 1; bounding box: 50×31×29 Å